Protein AF-A0A2T0K514-F1 (afdb_monomer_lite)

Radius of gyration: 15.1 Å; chains: 1; bounding box: 34×32×42 Å

Organism: NCBI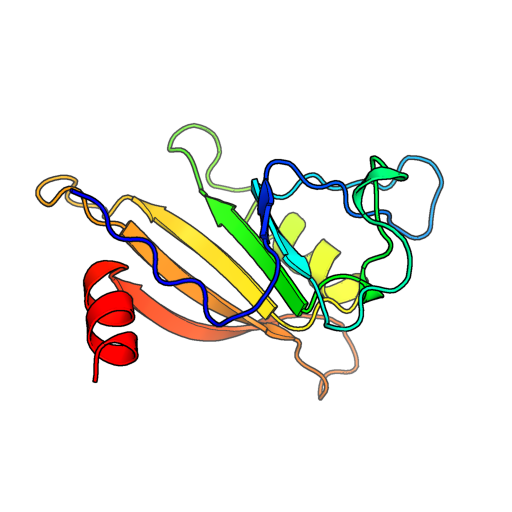:txid113567

Structure (mmCIF, N/CA/C/O backbone):
data_AF-A0A2T0K514-F1
#
_entry.id   AF-A0A2T0K514-F1
#
loop_
_atom_site.group_PDB
_atom_site.id
_atom_site.type_symbol
_atom_site.label_atom_id
_atom_site.label_alt_id
_atom_site.label_comp_id
_atom_site.label_asym_id
_atom_site.label_entity_id
_atom_site.label_seq_id
_atom_site.pdbx_PDB_ins_code
_atom_site.Cartn_x
_atom_site.Cartn_y
_atom_site.Cartn_z
_atom_site.occupancy
_atom_site.B_iso_or_equiv
_atom_site.auth_seq_id
_atom_site.auth_comp_id
_atom_site.auth_asym_id
_atom_site.auth_atom_id
_atom_site.pdbx_PDB_model_num
ATOM 1 N N . MET A 1 1 ? -1.431 -12.425 22.609 1.00 30.53 1 MET A N 1
ATOM 2 C CA . MET A 1 1 ? -0.650 -13.231 21.646 1.00 30.53 1 MET A CA 1
ATOM 3 C C . MET A 1 1 ? -1.218 -12.912 20.281 1.00 30.53 1 MET A C 1
ATOM 5 O O . MET A 1 1 ? -2.324 -13.349 20.005 1.00 30.53 1 MET A O 1
ATOM 9 N N . PHE A 1 2 ? -0.540 -12.071 19.503 1.00 33.56 2 PHE A N 1
ATOM 10 C CA . PHE A 1 2 ? -0.969 -11.763 18.141 1.00 33.56 2 PHE A CA 1
ATOM 11 C C . PHE A 1 2 ? -0.564 -12.940 17.254 1.00 33.56 2 PHE A C 1
ATOM 13 O O . PHE A 1 2 ? 0.618 -13.271 17.167 1.00 33.56 2 PHE A O 1
ATOM 20 N N . ILE A 1 3 ? -1.551 -13.638 16.701 1.00 34.72 3 ILE A N 1
ATOM 21 C CA . ILE A 1 3 ? -1.331 -14.715 15.737 1.00 34.72 3 ILE A CA 1
ATOM 22 C C . ILE A 1 3 ? -1.547 -14.086 14.365 1.00 34.72 3 ILE A C 1
ATOM 24 O O . ILE A 1 3 ? -2.680 -13.797 13.996 1.00 34.72 3 ILE A O 1
ATOM 28 N N . LEU A 1 4 ? -0.458 -13.846 13.639 1.00 45.28 4 LEU A N 1
ATOM 29 C CA . LEU A 1 4 ? -0.513 -13.412 12.248 1.00 45.28 4 LEU A CA 1
ATOM 30 C C . LEU A 1 4 ? -0.776 -14.641 11.372 1.00 45.28 4 LEU A C 1
ATOM 32 O O . LEU A 1 4 ? 0.018 -15.584 11.369 1.00 45.28 4 LEU A O 1
ATOM 36 N N . PHE A 1 5 ? -1.885 -14.635 10.638 1.00 49.97 5 PHE A N 1
ATOM 37 C CA . PHE A 1 5 ? -2.170 -15.635 9.614 1.00 49.97 5 PHE A CA 1
ATOM 38 C C . PHE A 1 5 ? -1.713 -15.086 8.264 1.00 49.97 5 PHE A C 1
ATOM 40 O O . PHE A 1 5 ? -2.356 -14.216 7.685 1.00 49.97 5 PHE A O 1
ATOM 47 N N . ALA A 1 6 ? -0.577 -15.576 7.769 1.00 53.47 6 ALA A N 1
ATOM 48 C CA . ALA A 1 6 ? -0.125 -15.276 6.417 1.00 53.47 6 ALA A CA 1
ATOM 49 C C . ALA A 1 6 ? -0.840 -16.212 5.434 1.00 53.47 6 ALA A C 1
ATOM 51 O O . ALA A 1 6 ? -0.780 -17.433 5.586 1.00 53.47 6 ALA A O 1
ATOM 52 N N . ALA A 1 7 ? -1.487 -15.656 4.410 1.00 65.69 7 ALA A N 1
ATOM 53 C CA . ALA A 1 7 ? -2.235 -16.392 3.384 1.00 65.69 7 ALA A CA 1
ATOM 54 C C . ALA A 1 7 ? -1.339 -17.182 2.395 1.00 65.69 7 ALA A C 1
ATOM 56 O O . ALA A 1 7 ? -1.662 -17.305 1.218 1.00 65.69 7 ALA A O 1
ATOM 57 N N . GLY A 1 8 ? -0.184 -17.687 2.844 1.00 72.56 8 GLY A N 1
ATOM 58 C CA . GLY A 1 8 ? 0.799 -18.389 2.009 1.00 72.56 8 GLY A CA 1
ATOM 59 C C . GLY A 1 8 ? 1.631 -17.488 1.086 1.00 72.56 8 GLY A C 1
ATOM 60 O O . GLY A 1 8 ? 2.428 -18.007 0.309 1.00 72.56 8 GLY A O 1
ATOM 61 N N . LEU A 1 9 ? 1.466 -16.165 1.179 1.00 80.62 9 LEU A N 1
ATOM 62 C CA . LEU A 1 9 ? 2.236 -15.173 0.428 1.00 80.62 9 LEU A CA 1
ATOM 63 C C . LEU A 1 9 ? 3.421 -14.647 1.242 1.00 80.62 9 LEU A C 1
ATOM 65 O O . LEU A 1 9 ? 3.367 -14.584 2.473 1.00 80.62 9 LEU A O 1
ATOM 69 N N . ASP A 1 10 ? 4.462 -14.219 0.533 1.00 85.75 10 ASP A N 1
ATOM 70 C CA . ASP A 1 10 ? 5.622 -13.569 1.132 1.00 85.75 10 ASP A CA 1
ATOM 71 C C . ASP A 1 10 ? 5.347 -12.079 1.340 1.00 85.75 10 ASP A C 1
ATOM 73 O O . ASP A 1 10 ? 4.903 -11.377 0.426 1.00 85.75 10 ASP A O 1
ATOM 77 N N . VAL A 1 11 ? 5.641 -11.593 2.546 1.00 87.50 11 VAL A N 1
ATOM 78 C CA . VAL A 1 11 ? 5.497 -10.184 2.923 1.00 87.50 11 VAL A CA 1
ATOM 79 C C . VAL A 1 11 ? 6.861 -9.638 3.315 1.00 87.50 11 VAL A C 1
ATOM 81 O O . VAL A 1 11 ? 7.566 -10.234 4.131 1.00 87.50 11 VAL A O 1
ATOM 84 N N . LEU A 1 12 ? 7.228 -8.497 2.741 1.00 87.25 12 LEU A N 1
ATOM 85 C CA . LEU A 1 12 ? 8.442 -7.763 3.076 1.00 87.25 12 LEU A CA 1
ATOM 86 C C . LEU A 1 12 ? 8.085 -6.503 3.863 1.00 87.25 12 LEU A C 1
ATOM 88 O O . LEU A 1 12 ? 7.139 -5.809 3.501 1.00 87.25 12 LEU A O 1
ATOM 92 N N . GLN A 1 13 ? 8.868 -6.205 4.898 1.00 88.88 13 GLN A N 1
ATOM 93 C CA . GLN A 1 13 ? 8.814 -4.932 5.621 1.00 88.88 13 GLN A CA 1
ATOM 94 C C . GLN A 1 13 ? 9.812 -3.943 5.023 1.00 88.88 13 GLN A C 1
ATOM 96 O O . GLN A 1 13 ? 10.877 -4.372 4.569 1.00 88.88 13 GLN A O 1
ATOM 101 N N . ASP A 1 14 ? 9.472 -2.651 5.036 1.00 85.56 14 ASP A N 1
ATOM 102 C CA . ASP A 1 14 ? 10.315 -1.559 4.524 1.00 85.56 14 ASP A CA 1
ATOM 103 C C . ASP A 1 14 ? 10.866 -1.875 3.125 1.00 85.56 14 ASP A C 1
ATOM 105 O O . ASP A 1 14 ? 12.060 -1.748 2.830 1.00 85.56 14 ASP A O 1
ATOM 109 N N . CYS A 1 15 ? 9.996 -2.399 2.264 1.00 84.12 15 CYS A N 1
ATOM 110 C CA . CYS A 1 15 ? 10.413 -2.940 0.983 1.00 84.12 15 CYS A CA 1
ATOM 111 C C . CYS A 1 15 ? 10.458 -1.833 -0.068 1.00 84.12 15 CYS A C 1
ATOM 113 O O . CYS A 1 15 ? 9.540 -1.034 -0.194 1.00 84.12 15 CYS A O 1
ATOM 115 N N . GLY A 1 16 ? 11.542 -1.755 -0.831 1.00 89.81 16 GLY A N 1
ATOM 116 C CA . GLY A 1 16 ? 11.684 -0.713 -1.835 1.00 89.81 16 GLY A CA 1
ATOM 117 C C . GLY A 1 16 ? 10.904 -1.017 -3.115 1.00 89.81 16 GLY A C 1
ATOM 118 O O . GLY A 1 16 ? 11.142 -2.044 -3.745 1.00 89.81 16 GLY A O 1
ATOM 119 N N . VAL A 1 17 ? 10.073 -0.088 -3.585 1.00 92.31 17 VAL A N 1
ATOM 120 C CA . VAL A 1 17 ? 9.461 -0.137 -4.923 1.00 92.31 17 VAL A CA 1
ATOM 121 C C . VAL A 1 17 ? 10.201 0.816 -5.855 1.00 92.31 17 VAL A C 1
ATOM 123 O O . VAL A 1 17 ? 10.372 2.000 -5.552 1.00 92.31 17 VAL A O 1
ATOM 126 N N . LYS A 1 18 ? 10.648 0.309 -7.006 1.00 92.25 18 LYS A N 1
ATOM 127 C CA . LYS A 1 18 ? 11.384 1.091 -8.003 1.00 92.25 18 LYS A CA 1
ATOM 128 C C . LYS A 1 18 ? 10.474 1.599 -9.122 1.00 92.25 18 LYS A C 1
ATOM 130 O O . LYS A 1 18 ? 9.910 0.800 -9.859 1.00 92.25 18 LYS A O 1
ATOM 135 N N . GLY A 1 19 ? 10.420 2.913 -9.310 1.00 88.94 19 GLY A N 1
ATOM 136 C CA . GLY A 1 19 ? 9.755 3.554 -10.441 1.00 88.94 19 GLY A CA 1
ATOM 137 C C . GLY A 1 19 ? 10.573 3.546 -11.736 1.00 88.94 19 GLY A C 1
ATOM 138 O O . GLY A 1 19 ? 11.640 2.931 -11.848 1.00 88.94 19 GLY A O 1
ATOM 139 N N . VAL A 1 20 ? 10.074 4.249 -12.754 1.00 85.81 20 VAL A N 1
ATOM 140 C CA . VAL A 1 20 ? 10.665 4.229 -14.109 1.00 85.81 20 VAL A CA 1
ATOM 141 C C . VAL A 1 20 ? 11.971 5.032 -14.185 1.00 85.81 20 VAL A C 1
ATOM 143 O O . VAL A 1 20 ? 12.875 4.695 -14.956 1.00 85.81 20 VAL A O 1
ATOM 146 N N . ARG A 1 21 ? 12.099 6.107 -13.397 1.00 85.19 21 ARG A N 1
ATOM 147 C CA . ARG A 1 21 ? 13.263 7.008 -13.439 1.00 85.19 21 ARG A CA 1
ATOM 148 C C . ARG A 1 21 ? 14.302 6.654 -12.368 1.00 85.19 21 ARG A C 1
ATOM 150 O O . ARG A 1 21 ? 13.958 6.177 -11.289 1.00 85.19 21 ARG A O 1
ATOM 157 N N . PRO A 1 22 ? 15.597 6.939 -12.600 1.00 77.56 22 PRO A N 1
ATOM 158 C CA . PRO A 1 22 ? 16.593 6.864 -11.536 1.00 77.56 22 PRO A CA 1
ATOM 159 C C . PRO A 1 22 ? 16.175 7.734 -10.339 1.00 77.56 22 PRO A C 1
ATOM 161 O O . PRO A 1 22 ? 15.891 8.915 -10.524 1.00 77.56 22 PRO A O 1
ATOM 164 N N . ARG A 1 23 ? 16.195 7.160 -9.126 1.00 82.62 23 ARG A N 1
ATOM 165 C CA . ARG A 1 23 ? 15.777 7.780 -7.844 1.00 82.62 23 ARG A CA 1
ATOM 166 C C . ARG A 1 23 ? 14.272 7.980 -7.645 1.00 82.62 23 ARG A C 1
ATOM 168 O O . ARG A 1 23 ? 13.885 8.528 -6.619 1.00 82.62 23 ARG A O 1
ATOM 175 N N . ASP A 1 24 ? 13.447 7.520 -8.575 1.00 89.31 24 ASP A N 1
ATOM 176 C CA . ASP A 1 24 ? 12.009 7.404 -8.360 1.00 89.31 24 ASP A CA 1
ATOM 177 C C . ASP A 1 24 ? 11.748 6.129 -7.557 1.00 89.31 24 ASP A C 1
ATOM 179 O O . ASP A 1 24 ? 11.728 5.032 -8.111 1.00 89.31 24 ASP A O 1
ATOM 183 N N . LEU A 1 25 ? 11.724 6.257 -6.232 1.00 90.19 25 LEU A N 1
ATOM 184 C CA . LEU A 1 25 ? 11.656 5.138 -5.298 1.00 90.19 25 LEU A CA 1
ATOM 185 C C . LEU A 1 25 ? 10.587 5.421 -4.246 1.00 90.19 25 LEU A C 1
ATOM 187 O O . LEU A 1 25 ? 10.495 6.541 -3.733 1.00 90.19 25 LEU A O 1
ATOM 191 N N . ARG A 1 26 ? 9.834 4.385 -3.883 1.00 92.12 26 ARG A N 1
ATOM 192 C CA . ARG A 1 26 ? 8.940 4.385 -2.723 1.00 92.12 26 ARG A CA 1
ATOM 193 C C . ARG A 1 26 ? 9.339 3.284 -1.755 1.00 92.12 26 ARG A C 1
ATOM 195 O O . ARG A 1 26 ? 9.975 2.310 -2.148 1.00 92.12 26 ARG A O 1
ATOM 202 N N . LEU A 1 27 ? 9.000 3.493 -0.493 1.00 91.50 27 LEU A N 1
ATOM 203 C CA . LEU A 1 27 ? 9.305 2.585 0.602 1.00 91.50 27 LEU A CA 1
ATOM 204 C C . LEU A 1 27 ? 8.011 2.379 1.396 1.00 91.50 27 LEU A C 1
ATOM 206 O O . LEU A 1 27 ? 7.820 3.080 2.387 1.00 91.50 27 LEU A O 1
ATOM 210 N N . PRO A 1 28 ? 7.081 1.543 0.901 1.00 92.06 28 PRO A N 1
ATOM 211 C CA . PRO A 1 28 ? 5.929 1.135 1.689 1.00 92.06 28 PRO A CA 1
ATOM 212 C C . PRO A 1 28 ? 6.359 0.387 2.948 1.00 92.06 28 PRO A C 1
ATOM 214 O O . PRO A 1 28 ? 7.346 -0.358 2.930 1.00 92.06 28 PRO A O 1
ATOM 217 N N . ASP A 1 29 ? 5.560 0.531 4.004 1.00 92.06 29 ASP A N 1
ATOM 218 C CA . ASP A 1 29 ? 5.767 -0.195 5.259 1.00 92.06 29 ASP A CA 1
ATOM 219 C C . ASP A 1 29 ? 5.720 -1.709 5.034 1.00 92.06 29 ASP A C 1
ATOM 221 O O . ASP A 1 29 ? 6.545 -2.444 5.583 1.00 92.06 29 ASP A O 1
ATOM 225 N N . LEU A 1 30 ? 4.790 -2.182 4.190 1.00 92.50 30 LEU A N 1
ATOM 226 C CA . LEU A 1 30 ? 4.711 -3.585 3.784 1.00 92.50 30 LEU A CA 1
ATOM 227 C C . LEU A 1 30 ? 4.462 -3.736 2.282 1.00 92.50 30 LEU A C 1
ATOM 229 O O . LEU A 1 30 ? 3.679 -3.004 1.677 1.00 92.50 30 LEU A O 1
ATOM 233 N N . GLY A 1 31 ? 5.064 -4.765 1.692 1.00 91.88 31 GLY A N 1
ATOM 234 C CA . GLY A 1 31 ? 4.760 -5.213 0.336 1.00 91.88 31 GLY A CA 1
ATOM 235 C C . GLY A 1 31 ? 4.537 -6.714 0.294 1.00 91.88 31 GLY A C 1
ATOM 236 O O . GLY A 1 31 ? 5.344 -7.486 0.812 1.00 91.88 31 GLY A O 1
ATOM 237 N N . VAL A 1 32 ? 3.443 -7.127 -0.339 1.00 91.69 32 VAL A N 1
ATOM 238 C CA . VAL A 1 32 ? 3.102 -8.534 -0.559 1.00 91.69 32 VAL A CA 1
ATOM 239 C C . VAL A 1 32 ? 3.537 -8.9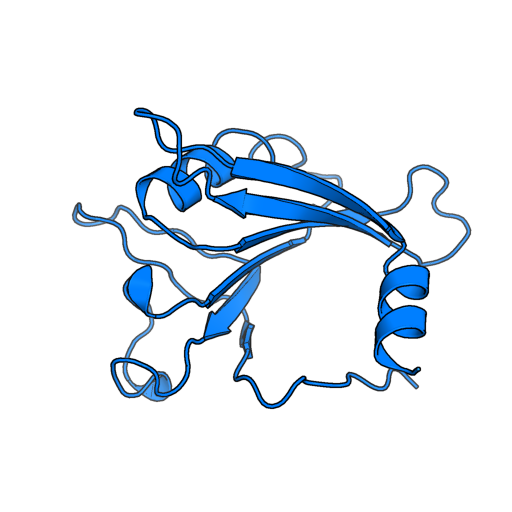21 -1.959 1.00 91.69 32 VAL A C 1
ATOM 241 O O . VAL A 1 32 ? 3.127 -8.292 -2.937 1.00 91.69 32 VAL A O 1
ATOM 244 N N . LEU A 1 33 ? 4.376 -9.945 -2.061 1.00 89.19 33 LEU A N 1
ATOM 245 C CA . LEU A 1 33 ? 4.951 -10.357 -3.333 1.00 89.19 33 LEU A CA 1
ATOM 246 C C . LEU A 1 33 ? 3.983 -11.226 -4.138 1.00 89.19 33 LEU A C 1
ATOM 248 O O . LEU A 1 33 ? 3.249 -12.051 -3.590 1.00 89.19 33 LEU A O 1
ATOM 252 N N . VAL A 1 34 ? 4.029 -11.082 -5.463 1.00 88.62 34 VAL A N 1
ATOM 253 C CA . VAL A 1 34 ? 3.451 -12.081 -6.370 1.00 88.62 34 VAL A CA 1
ATOM 254 C C . VAL A 1 34 ? 4.239 -13.387 -6.257 1.00 88.62 34 VAL A C 1
ATOM 256 O O . VAL A 1 34 ? 5.452 -13.374 -6.041 1.00 88.62 34 VAL A O 1
ATOM 259 N N . GLN A 1 35 ? 3.570 -14.525 -6.447 1.00 81.19 35 GLN A N 1
ATOM 260 C CA . GLN A 1 35 ? 4.231 -15.828 -6.499 1.00 81.19 35 GLN A CA 1
ATOM 261 C C . GLN A 1 35 ? 4.065 -16.486 -7.881 1.00 81.19 35 GLN A C 1
ATOM 263 O O . GLN A 1 35 ? 2.941 -16.585 -8.376 1.00 81.19 35 GLN A O 1
ATOM 268 N N . PRO A 1 36 ? 5.160 -16.971 -8.502 1.00 76.06 36 PRO A N 1
ATOM 269 C CA . PRO A 1 36 ? 6.552 -16.838 -8.056 1.00 76.06 36 PRO A CA 1
ATOM 270 C C . PRO A 1 36 ? 7.063 -15.391 -8.190 1.00 76.06 36 PRO A C 1
ATOM 272 O O . PRO A 1 36 ? 6.753 -14.712 -9.168 1.00 76.06 36 PRO A O 1
ATOM 275 N N . SER A 1 37 ? 7.875 -14.934 -7.231 1.00 67.56 37 SER A N 1
ATOM 276 C CA . SER A 1 37 ? 8.469 -13.591 -7.283 1.00 67.56 37 SER A CA 1
ATOM 277 C C . SER A 1 37 ? 9.403 -13.462 -8.497 1.00 67.56 37 SER A C 1
ATOM 279 O O . SER A 1 37 ? 10.235 -14.351 -8.723 1.00 67.56 37 SER A O 1
ATOM 281 N N . PRO A 1 38 ? 9.326 -12.369 -9.280 1.00 66.31 38 PRO A N 1
ATOM 282 C CA . PRO A 1 38 ? 10.283 -12.091 -10.341 1.00 66.31 38 PRO A CA 1
ATOM 283 C C . PRO A 1 38 ? 11.640 -11.687 -9.734 1.00 66.31 38 PRO A C 1
ATOM 285 O O . PRO A 1 38 ? 11.939 -10.511 -9.549 1.00 66.31 38 PRO A O 1
ATOM 288 N N . GLY A 1 39 ? 12.471 -12.686 -9.430 1.00 63.28 39 GLY A N 1
ATOM 289 C CA . GLY A 1 39 ? 13.816 -12.527 -8.864 1.00 63.28 39 GLY A CA 1
ATOM 290 C C . GLY A 1 39 ? 13.920 -12.980 -7.406 1.00 63.28 39 GLY A C 1
ATOM 291 O O . GLY A 1 39 ? 12.910 -13.192 -6.739 1.00 63.28 39 GLY A O 1
ATOM 292 N N . GLU A 1 40 ? 15.156 -13.140 -6.921 1.00 64.50 40 GLU A N 1
ATOM 293 C CA . GLU A 1 40 ? 15.443 -13.450 -5.515 1.00 64.50 40 GLU A CA 1
ATOM 294 C C . GLU A 1 40 ? 15.287 -12.183 -4.655 1.00 64.50 40 GLU A C 1
ATOM 296 O O . GLU A 1 40 ? 16.121 -11.277 -4.768 1.00 64.50 40 GLU A O 1
ATOM 301 N N . PRO A 1 41 ? 14.274 -12.093 -3.770 1.00 61.66 41 PRO A N 1
ATOM 302 C CA . PRO A 1 41 ? 14.022 -10.884 -2.980 1.00 61.66 41 PRO A CA 1
ATOM 303 C C . PRO A 1 41 ? 15.202 -10.503 -2.076 1.00 61.66 41 PRO A C 1
ATOM 305 O O . PRO A 1 41 ? 15.473 -9.327 -1.865 1.00 61.66 41 PRO A O 1
ATOM 308 N N . ALA A 1 42 ? 15.966 -11.497 -1.608 1.00 62.12 42 ALA A N 1
ATOM 309 C CA . ALA A 1 42 ? 17.144 -11.300 -0.762 1.00 62.12 42 ALA A CA 1
ATOM 310 C C . ALA A 1 42 ? 18.301 -10.551 -1.457 1.00 62.12 42 ALA A C 1
ATOM 312 O O . ALA A 1 42 ? 19.206 -10.060 -0.783 1.00 62.12 42 ALA A O 1
ATOM 313 N N . SER A 1 43 ? 18.280 -10.458 -2.789 1.00 59.91 43 SER A N 1
ATOM 314 C CA . SER A 1 43 ? 19.365 -9.886 -3.593 1.00 59.91 43 SER A CA 1
ATOM 315 C C . SER A 1 43 ? 19.134 -8.420 -3.988 1.00 59.91 43 SER A C 1
ATOM 317 O O . SER A 1 43 ? 20.041 -7.790 -4.535 1.00 59.91 43 SER A O 1
ATOM 319 N N . TYR A 1 44 ? 17.957 -7.844 -3.703 1.00 64.12 44 TYR A N 1
ATOM 320 C CA . TYR A 1 44 ? 17.595 -6.489 -4.132 1.00 64.12 44 TYR A CA 1
ATOM 321 C C . TYR A 1 44 ? 16.955 -5.669 -3.009 1.00 64.12 44 TYR A C 1
ATOM 323 O O . TYR A 1 44 ? 15.943 -6.055 -2.443 1.00 64.12 44 TYR A O 1
ATOM 331 N N . SER A 1 45 ? 17.493 -4.473 -2.748 1.00 73.25 45 SER A N 1
ATOM 332 C CA . SER A 1 45 ? 16.872 -3.504 -1.827 1.00 73.25 45 SER A CA 1
ATOM 333 C C . SER A 1 45 ? 15.614 -2.838 -2.405 1.0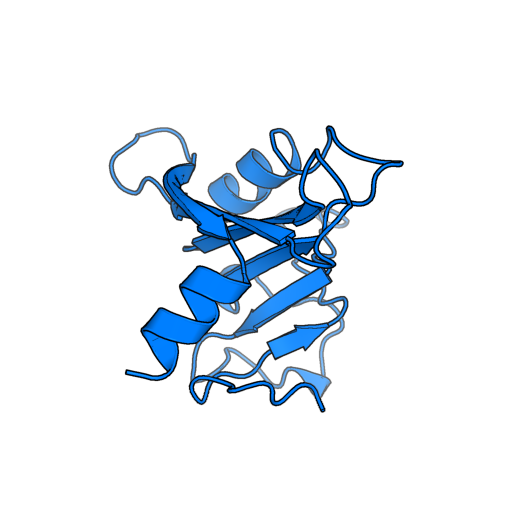0 73.25 45 SER A C 1
ATOM 335 O O . SER A 1 45 ? 14.858 -2.230 -1.657 1.00 73.25 45 SER A O 1
ATOM 337 N N . TYR A 1 46 ? 15.411 -2.922 -3.728 1.00 86.56 46 TYR A N 1
ATOM 338 C CA . TYR A 1 46 ? 14.247 -2.375 -4.428 1.00 86.56 46 TYR A CA 1
ATOM 339 C C . TYR A 1 46 ? 13.806 -3.316 -5.555 1.00 86.56 46 TYR A C 1
ATOM 341 O O . TYR A 1 46 ? 14.616 -3.647 -6.427 1.00 86.56 46 TYR A O 1
ATOM 349 N N . LEU A 1 47 ? 12.533 -3.699 -5.567 1.00 89.31 47 LEU A N 1
ATOM 350 C CA . LEU A 1 47 ? 11.917 -4.551 -6.583 1.00 89.31 47 LEU A CA 1
ATOM 351 C C . LEU A 1 47 ? 11.081 -3.715 -7.572 1.00 89.31 47 LEU A C 1
ATOM 353 O O . LEU A 1 47 ? 10.666 -2.596 -7.250 1.00 89.31 47 LEU A O 1
ATOM 357 N N . PRO A 1 48 ? 10.853 -4.209 -8.806 1.00 91.88 48 PRO A N 1
ATOM 358 C CA . PRO A 1 48 ? 9.927 -3.557 -9.726 1.00 91.88 48 PRO A CA 1
ATOM 359 C C . PRO A 1 48 ? 8.481 -3.633 -9.194 1.00 91.88 48 PRO A C 1
ATOM 361 O O . PRO A 1 48 ? 8.161 -4.571 -8.465 1.00 91.88 48 PRO A O 1
ATOM 364 N N . PRO A 1 49 ? 7.577 -2.724 -9.605 1.00 93.44 49 PRO A N 1
ATOM 365 C CA . PRO A 1 49 ? 6.183 -2.720 -9.151 1.00 93.44 49 PRO A CA 1
ATOM 366 C C . PRO A 1 49 ? 5.458 -4.039 -9.447 1.00 93.44 49 PRO A C 1
ATOM 368 O O . PRO A 1 49 ? 4.690 -4.522 -8.627 1.00 93.44 49 PRO A O 1
ATOM 371 N N . SER A 1 50 ? 5.791 -4.688 -10.568 1.00 92.44 50 SER A N 1
ATOM 372 C CA . SER A 1 50 ? 5.242 -5.991 -10.964 1.00 92.44 50 SER A CA 1
ATOM 373 C C . SER A 1 50 ? 5.637 -7.162 -10.055 1.00 92.44 50 SER A C 1
ATOM 375 O O . SER A 1 50 ? 5.128 -8.265 -10.238 1.00 92.44 50 SER A O 1
ATOM 377 N N . ALA A 1 51 ? 6.556 -6.960 -9.106 1.00 91.62 51 ALA A N 1
ATOM 378 C CA . ALA A 1 51 ? 6.861 -7.945 -8.073 1.00 91.62 51 ALA A CA 1
ATOM 379 C C . ALA A 1 51 ? 5.830 -7.945 -6.936 1.00 91.62 51 ALA A C 1
ATOM 381 O O . ALA A 1 51 ? 5.813 -8.886 -6.144 1.00 91.62 51 ALA A O 1
ATOM 382 N N . TYR A 1 52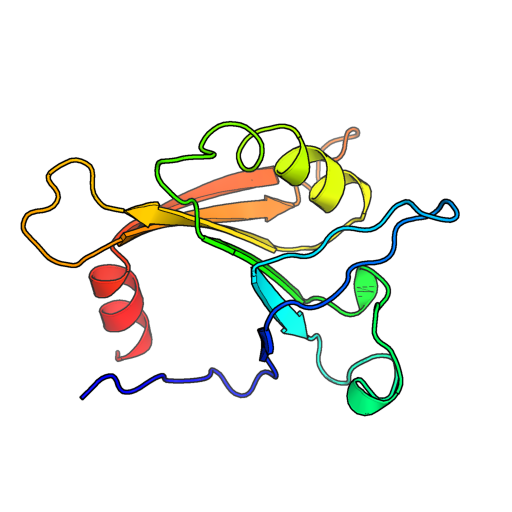 ? 4.983 -6.919 -6.849 1.00 92.44 52 TYR A N 1
ATOM 383 C CA . TYR A 1 52 ? 4.040 -6.728 -5.758 1.00 92.44 52 TYR A CA 1
ATOM 384 C C . TYR A 1 52 ? 2.617 -7.046 -6.205 1.00 92.44 52 TYR A C 1
ATOM 386 O O . TYR A 1 52 ? 2.111 -6.488 -7.175 1.00 92.44 52 TYR A O 1
ATOM 394 N N . ALA A 1 53 ? 1.961 -7.934 -5.463 1.00 94.00 53 ALA A N 1
ATOM 395 C CA . ALA A 1 53 ? 0.519 -8.122 -5.544 1.00 94.00 53 ALA A CA 1
ATOM 396 C C . ALA A 1 53 ? -0.213 -6.983 -4.820 1.00 94.00 53 ALA A C 1
ATOM 398 O O . ALA A 1 53 ? -1.312 -6.599 -5.213 1.00 94.00 53 ALA A O 1
ATOM 399 N N . MET A 1 54 ? 0.408 -6.456 -3.760 1.00 94.56 54 MET A N 1
ATOM 400 C CA . MET A 1 54 ? -0.164 -5.430 -2.901 1.00 94.56 54 MET A CA 1
ATOM 401 C C . MET A 1 54 ? 0.929 -4.645 -2.174 1.00 94.56 54 MET A C 1
ATOM 403 O O . MET A 1 54 ? 1.971 -5.206 -1.824 1.00 94.56 54 MET A O 1
ATOM 407 N N . VAL A 1 55 ? 0.665 -3.371 -1.892 1.00 95.31 55 VAL A N 1
ATOM 408 C CA . VAL A 1 55 ? 1.440 -2.551 -0.945 1.00 95.31 55 VAL A CA 1
ATOM 409 C C . VAL A 1 55 ? 0.537 -2.050 0.179 1.00 95.31 55 VAL A C 1
ATOM 411 O O . VAL A 1 55 ? -0.663 -1.867 -0.019 1.00 95.31 55 VAL A O 1
ATOM 414 N N . ILE A 1 56 ? 1.103 -1.859 1.367 1.00 94.94 56 ILE A N 1
ATOM 415 C CA . ILE A 1 56 ? 0.386 -1.422 2.568 1.00 94.94 56 ILE A CA 1
ATOM 416 C C . ILE A 1 56 ? 1.176 -0.288 3.214 1.00 94.94 56 ILE A C 1
ATOM 418 O O . ILE A 1 56 ? 2.391 -0.396 3.388 1.00 94.94 56 ILE A O 1
ATOM 422 N N . GLU A 1 57 ? 0.472 0.772 3.590 1.00 93.44 57 GLU A N 1
ATOM 423 C CA . GLU A 1 57 ? 1.022 1.909 4.328 1.00 93.44 57 GLU A CA 1
ATOM 424 C C . GLU A 1 57 ? 0.250 2.075 5.639 1.00 93.44 57 GLU A C 1
ATOM 426 O O . GLU A 1 57 ? -0.984 2.032 5.665 1.00 93.44 57 GLU A O 1
ATOM 431 N N . ILE A 1 58 ? 0.982 2.249 6.732 1.00 91.00 58 ILE A N 1
ATOM 432 C CA . ILE A 1 58 ? 0.475 2.422 8.087 1.00 91.00 58 ILE A CA 1
ATOM 433 C C . ILE A 1 58 ? 0.641 3.897 8.446 1.00 91.00 58 ILE A C 1
ATOM 435 O O . ILE A 1 58 ? 1.723 4.394 8.768 1.00 91.00 58 ILE A O 1
ATOM 439 N N . VAL A 1 59 ? -0.464 4.630 8.398 1.00 87.44 59 VAL A N 1
ATOM 440 C CA . VAL A 1 59 ? -0.474 6.073 8.604 1.00 87.44 59 VAL A CA 1
ATOM 441 C C . VAL A 1 59 ? -0.225 6.388 10.072 1.00 87.44 59 VAL A C 1
ATOM 443 O O . VAL A 1 59 ? -1.038 6.107 10.953 1.00 87.44 59 VAL A O 1
ATOM 446 N N . SER A 1 60 ? 0.894 7.055 10.347 1.00 75.56 60 SER A N 1
ATOM 447 C CA . SER A 1 60 ? 1.121 7.652 11.661 1.00 75.56 60 SER A CA 1
ATOM 448 C C . SER A 1 60 ? 0.436 9.018 11.772 1.00 75.56 60 SER A C 1
ATOM 450 O O . SER A 1 60 ? 0.415 9.808 10.824 1.00 75.56 60 SER A O 1
ATOM 452 N N . LYS A 1 61 ? -0.026 9.366 12.980 1.00 67.62 61 LYS A N 1
ATOM 453 C CA . LYS A 1 61 ? -0.628 10.677 13.320 1.00 67.62 61 LYS A CA 1
ATOM 454 C C . LYS A 1 61 ? 0.177 11.903 12.878 1.00 67.62 61 LYS A C 1
ATOM 456 O O . LYS A 1 61 ? -0.384 12.987 12.755 1.00 67.62 61 LYS A O 1
ATOM 461 N N . ASN A 1 62 ? 1.483 11.750 12.674 1.00 67.19 62 ASN A N 1
ATOM 462 C CA . ASN A 1 62 ? 2.378 12.850 12.328 1.00 67.19 62 ASN A CA 1
ATOM 463 C C . ASN A 1 62 ? 2.543 13.051 10.811 1.00 67.19 62 ASN A C 1
ATOM 465 O O . ASN A 1 62 ? 3.230 13.991 10.416 1.00 67.19 62 ASN A O 1
ATOM 469 N N . SER A 1 63 ? 1.947 12.202 9.964 1.00 63.03 63 SER A N 1
ATOM 470 C CA . SER A 1 63 ? 2.087 12.293 8.503 1.00 63.03 63 SER A CA 1
ATOM 471 C C . SER A 1 63 ? 0.845 11.805 7.726 1.00 63.03 63 SER A C 1
ATOM 473 O O . SER A 1 63 ? 0.963 10.908 6.894 1.00 63.03 63 SER A O 1
ATOM 475 N N . PRO A 1 64 ? -0.347 12.395 7.941 1.00 61.94 64 PRO A N 1
ATOM 476 C CA . PRO A 1 64 ? -1.599 11.866 7.388 1.00 61.94 64 PRO A CA 1
ATOM 477 C C . PRO A 1 64 ? -1.772 12.042 5.867 1.00 61.94 64 PRO A C 1
ATOM 479 O O . PRO A 1 64 ? -2.461 11.257 5.232 1.00 61.94 64 PRO A O 1
ATOM 482 N N . ASN A 1 65 ? -1.167 13.063 5.247 1.00 58.72 65 ASN A N 1
ATOM 483 C CA . ASN A 1 65 ? -1.634 13.521 3.926 1.00 58.72 65 ASN A CA 1
ATOM 484 C C . ASN A 1 65 ? -0.956 12.868 2.706 1.00 58.72 65 ASN A C 1
ATOM 486 O O . ASN A 1 65 ? -1.515 12.921 1.612 1.00 58.72 65 ASN A O 1
ATOM 490 N N . GLY A 1 66 ? 0.242 12.294 2.852 1.00 66.81 66 GLY A N 1
ATOM 491 C CA . GLY A 1 66 ? 0.998 11.754 1.709 1.00 66.81 66 GLY A CA 1
ATOM 492 C C . GLY A 1 66 ? 0.427 10.443 1.155 1.00 66.81 66 GLY A C 1
ATOM 493 O O . GLY A 1 66 ? 0.522 10.187 -0.046 1.00 66.81 66 GLY A O 1
ATOM 494 N N . GLU A 1 67 ? -0.199 9.650 2.023 1.00 68.81 67 GLU A N 1
ATOM 495 C CA . GLU A 1 67 ? -0.668 8.288 1.738 1.00 68.81 67 GLU A CA 1
ATOM 496 C C . GLU A 1 67 ? -1.898 8.292 0.819 1.00 68.81 67 GLU A C 1
ATOM 498 O O . GLU A 1 67 ? -1.912 7.667 -0.242 1.00 68.81 67 GLU A O 1
ATOM 503 N N . PHE A 1 68 ? -2.895 9.113 1.156 1.00 72.94 68 PHE A N 1
ATOM 504 C CA . PHE A 1 68 ? -4.190 9.155 0.469 1.00 72.94 68 PHE A CA 1
ATOM 505 C C . PHE A 1 68 ? -4.170 9.759 -0.936 1.00 72.94 68 PHE A C 1
ATOM 507 O O . PHE A 1 68 ? -5.096 9.519 -1.712 1.00 72.94 68 PHE A O 1
ATOM 514 N N . LEU A 1 69 ? -3.155 10.561 -1.268 1.00 79.00 69 LEU A N 1
ATOM 515 C CA . LEU A 1 69 ? -3.127 11.307 -2.526 1.00 79.00 69 LEU A CA 1
ATOM 516 C C . LEU A 1 69 ? -1.868 11.025 -3.345 1.00 79.00 69 LEU A C 1
ATOM 518 O O . LEU A 1 69 ? -1.957 10.457 -4.431 1.00 79.00 69 LEU A O 1
ATOM 522 N N . GLU A 1 70 ? -0.692 11.411 -2.845 1.00 84.06 70 GLU A N 1
ATOM 523 C CA . GLU A 1 70 ? 0.546 11.343 -3.630 1.00 84.06 70 GLU A CA 1
ATOM 524 C C . GLU A 1 70 ? 1.023 9.904 -3.834 1.00 84.06 70 GLU A C 1
ATOM 526 O O . GLU A 1 70 ? 1.381 9.523 -4.950 1.00 84.06 70 GLU A O 1
ATOM 531 N N . LYS A 1 71 ? 1.026 9.095 -2.769 1.00 84.94 71 LYS A N 1
ATOM 532 C CA . LYS A 1 71 ? 1.429 7.687 -2.849 1.00 84.94 71 LYS A CA 1
ATOM 533 C C . LYS A 1 71 ? 0.377 6.838 -3.549 1.00 84.94 71 LYS A C 1
ATOM 535 O O . LYS A 1 71 ? 0.752 6.063 -4.426 1.00 84.94 71 LYS A O 1
ATOM 540 N N . LYS A 1 72 ? -0.913 7.059 -3.262 1.00 91.75 72 LYS A N 1
ATOM 541 C CA . LYS A 1 72 ? -2.032 6.453 -4.003 1.00 91.75 72 LYS A CA 1
ATOM 542 C C . LYS A 1 72 ? -1.845 6.592 -5.515 1.00 91.75 72 LYS A C 1
ATOM 544 O O . LYS A 1 72 ? -1.821 5.590 -6.224 1.00 91.75 72 LYS A O 1
ATOM 549 N N . LEU A 1 73 ? -1.677 7.820 -6.006 1.00 92.44 73 LEU A N 1
ATOM 550 C CA . LEU A 1 73 ? -1.521 8.057 -7.440 1.00 92.44 73 LEU A CA 1
ATOM 551 C C . LEU A 1 73 ? -0.241 7.409 -7.980 1.00 92.44 73 LEU A C 1
ATOM 553 O O . LEU A 1 73 ? -0.273 6.772 -9.027 1.00 92.44 73 LEU A O 1
ATOM 557 N N . TRP A 1 74 ? 0.870 7.512 -7.246 1.00 94.69 74 TRP A N 1
ATOM 558 C CA . TRP A 1 74 ? 2.140 6.928 -7.672 1.00 94.69 74 TRP A CA 1
ATOM 559 C C . TRP A 1 74 ? 2.054 5.405 -7.824 1.00 94.69 74 TRP A C 1
ATOM 561 O O . TRP A 1 74 ? 2.497 4.873 -8.840 1.00 94.69 74 TRP A O 1
ATOM 571 N N . TYR A 1 75 ? 1.476 4.688 -6.854 1.00 95.62 75 TYR A N 1
ATOM 572 C CA . TYR A 1 75 ? 1.333 3.231 -6.942 1.00 95.62 75 TYR A CA 1
ATOM 573 C C . TYR A 1 75 ? 0.390 2.823 -8.083 1.00 95.62 75 TYR A C 1
ATOM 575 O O . TYR A 1 75 ? 0.680 1.849 -8.784 1.00 95.62 75 TYR A O 1
ATOM 583 N N . ALA A 1 76 ? -0.659 3.614 -8.342 1.00 95.50 76 ALA A N 1
ATOM 584 C CA . ALA A 1 76 ? -1.569 3.384 -9.458 1.00 95.50 76 ALA A CA 1
ATOM 585 C C . ALA A 1 76 ? -0.865 3.557 -10.811 1.00 95.50 76 ALA A C 1
ATOM 587 O O . ALA A 1 76 ? -0.943 2.680 -11.669 1.00 95.50 76 ALA A O 1
ATOM 588 N N . GLU A 1 77 ? -0.109 4.645 -10.988 1.00 94.75 77 GLU A N 1
ATOM 589 C CA . GLU A 1 77 ? 0.697 4.908 -12.192 1.00 94.75 77 GLU A CA 1
ATOM 590 C C . GLU A 1 77 ? 1.719 3.797 -12.476 1.00 94.75 77 GLU A C 1
ATOM 592 O O . GLU A 1 77 ? 2.090 3.569 -13.629 1.00 94.75 77 GLU A O 1
ATOM 597 N N . HIS A 1 78 ? 2.158 3.094 -11.431 1.00 95.06 78 HIS A N 1
ATOM 598 C CA . HIS A 1 78 ? 3.094 1.976 -11.513 1.00 95.06 78 HIS A CA 1
ATOM 599 C C . HIS A 1 78 ? 2.411 0.600 -11.588 1.00 95.06 78 HIS A C 1
ATOM 601 O O . HIS A 1 78 ? 3.106 -0.413 -11.679 1.00 95.06 78 HIS A O 1
ATOM 607 N N . GLY A 1 79 ? 1.076 0.556 -11.610 1.00 95.19 79 GLY A N 1
ATOM 608 C CA . GLY A 1 79 ? 0.292 -0.645 -11.890 1.00 95.19 79 GLY A CA 1
ATOM 609 C C . GLY A 1 79 ? 0.275 -1.680 -10.767 1.00 95.19 79 GLY A C 1
ATOM 610 O O . GLY A 1 79 ? 0.122 -2.866 -11.050 1.00 95.19 79 GLY A O 1
ATOM 611 N N . ILE A 1 80 ? 0.457 -1.270 -9.507 1.00 96.31 80 ILE A N 1
ATOM 612 C CA . ILE A 1 80 ? 0.339 -2.203 -8.378 1.00 96.31 80 ILE A CA 1
ATOM 613 C C . ILE A 1 80 ? -1.150 -2.533 -8.166 1.00 96.31 80 ILE A C 1
ATOM 615 O O . ILE A 1 80 ? -1.935 -1.599 -7.998 1.00 96.31 80 ILE A O 1
ATOM 619 N N . PRO A 1 81 ? -1.574 -3.811 -8.153 1.00 96.56 81 PRO A N 1
ATOM 620 C CA . PRO A 1 81 ? -3.001 -4.151 -8.196 1.00 96.56 81 PRO A CA 1
ATOM 621 C C . PRO A 1 81 ? -3.825 -3.689 -6.987 1.00 96.56 81 PRO A C 1
ATOM 623 O O . PRO A 1 81 ? -4.972 -3.266 -7.144 1.00 96.56 81 PRO A O 1
ATOM 626 N N . GLU A 1 82 ? -3.257 -3.761 -5.784 1.00 96.56 82 GLU A N 1
ATOM 627 C CA . GLU A 1 82 ? -3.969 -3.468 -4.538 1.00 96.56 82 GLU A CA 1
ATOM 628 C C . GLU A 1 82 ? -3.122 -2.572 -3.619 1.00 96.56 82 GLU A C 1
ATOM 630 O O . GLU A 1 82 ? -1.907 -2.753 -3.492 1.00 96.56 82 GLU A O 1
ATOM 635 N N . TYR A 1 83 ? -3.760 -1.584 -2.992 1.00 96.62 83 TYR A N 1
ATOM 636 C CA . TYR A 1 83 ? -3.127 -0.659 -2.053 1.00 96.62 83 TYR A CA 1
ATOM 637 C C . TYR A 1 83 ? -3.981 -0.540 -0.793 1.00 96.62 83 TYR A C 1
ATOM 639 O O . TYR A 1 83 ? -5.165 -0.208 -0.865 1.00 96.6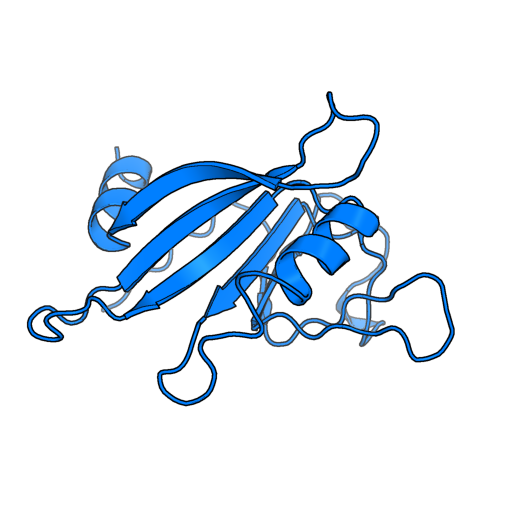2 83 TYR A O 1
ATOM 647 N N . TRP A 1 84 ? -3.397 -0.846 0.363 1.00 95.75 84 TRP A N 1
ATOM 648 C CA . TRP A 1 84 ? -4.066 -0.709 1.653 1.00 95.75 84 TRP A CA 1
ATOM 649 C C . TRP A 1 84 ? -3.499 0.468 2.430 1.00 95.75 84 TRP A C 1
ATOM 651 O O . TRP A 1 84 ? -2.283 0.623 2.551 1.00 95.75 84 TRP A O 1
ATOM 661 N N . ILE A 1 85 ? -4.400 1.258 3.003 1.00 93.88 85 ILE A N 1
ATOM 662 C CA . ILE A 1 85 ? -4.060 2.340 3.922 1.00 93.88 85 ILE A CA 1
ATOM 663 C C . ILE A 1 85 ? -4.620 1.970 5.288 1.00 93.88 85 ILE A C 1
ATOM 665 O O . ILE A 1 85 ? -5.822 1.740 5.421 1.00 93.88 85 ILE A O 1
ATOM 669 N N . VAL A 1 86 ? -3.746 1.883 6.285 1.00 91.69 86 VAL A N 1
ATOM 670 C CA . VAL A 1 86 ? -4.102 1.495 7.650 1.00 91.69 86 VAL A CA 1
ATOM 671 C C . VAL A 1 86 ? -3.939 2.695 8.567 1.00 91.69 86 VAL A C 1
ATOM 673 O O . VAL A 1 86 ? -2.843 3.230 8.699 1.00 91.69 86 VAL A O 1
ATOM 676 N N . GLU A 1 87 ? -5.016 3.107 9.221 1.00 89.44 87 GLU A N 1
ATOM 677 C CA . GLU A 1 87 ? -5.032 4.231 10.158 1.00 89.44 87 GLU A CA 1
ATOM 678 C C . GLU A 1 87 ? -5.447 3.773 11.557 1.00 89.44 87 GLU A C 1
ATOM 680 O O . GLU A 1 87 ? -6.150 2.779 11.721 1.00 89.44 87 GLU A O 1
ATOM 685 N N . GLU A 1 88 ? -5.052 4.514 12.591 1.00 86.19 88 GLU A N 1
ATOM 686 C CA . GLU A 1 88 ? -5.622 4.317 13.927 1.00 86.19 88 GLU A CA 1
ATOM 687 C C . GLU A 1 88 ? -7.101 4.732 13.947 1.00 86.19 88 GLU A C 1
ATOM 689 O O . GLU A 1 88 ? -7.495 5.711 13.310 1.00 86.19 88 GLU A O 1
ATOM 694 N N . THR A 1 89 ? -7.916 4.043 14.749 1.00 82.62 89 THR A N 1
ATOM 695 C CA . THR A 1 89 ? -9.306 4.463 14.965 1.00 82.62 89 THR A CA 1
ATOM 696 C C . THR A 1 89 ? -9.384 5.890 15.543 1.00 82.62 89 THR A C 1
ATOM 698 O O . THR A 1 89 ? -8.604 6.242 16.441 1.00 82.62 89 THR A O 1
ATOM 701 N N . PRO A 1 90 ? -10.341 6.727 15.085 1.00 66.75 90 PRO A N 1
ATOM 702 C CA . PRO A 1 90 ? -10.483 8.109 15.553 1.00 66.75 90 PRO A CA 1
ATOM 703 C C . PRO A 1 90 ? -10.630 8.230 17.076 1.00 66.75 90 PRO A C 1
ATOM 705 O O . PRO A 1 90 ? -10.060 9.140 17.683 1.00 66.75 90 PRO A O 1
ATOM 708 N N . ASP A 1 91 ? -11.334 7.278 17.693 1.00 67.75 91 ASP A N 1
ATOM 709 C CA . ASP A 1 91 ? -11.696 7.324 19.112 1.00 67.75 91 ASP A CA 1
ATOM 710 C C . ASP A 1 91 ? -10.650 6.692 20.046 1.00 67.75 91 ASP A C 1
ATOM 712 O O . ASP A 1 91 ? -10.781 6.794 21.265 1.00 67.75 91 ASP A O 1
ATOM 716 N N . ARG A 1 92 ? -9.556 6.130 19.501 1.00 59.00 92 ARG A N 1
ATOM 717 C CA . ARG A 1 92 ? -8.366 5.605 20.212 1.00 59.00 92 ARG A CA 1
ATOM 718 C C . ARG A 1 92 ? -8.615 4.597 21.349 1.00 59.00 92 ARG A C 1
ATOM 720 O O . ARG A 1 92 ? -7.640 4.176 21.971 1.00 59.00 92 ARG A O 1
ATOM 727 N N . SER A 1 93 ? -9.856 4.243 21.678 1.00 58.50 93 SER A N 1
ATOM 728 C CA . SER A 1 93 ? -10.172 3.512 22.909 1.00 58.50 93 SER A CA 1
ATOM 729 C C . SER A 1 93 ? -9.953 2.006 22.810 1.00 58.50 93 SER A C 1
ATOM 731 O O . SER A 1 93 ? -9.883 1.356 23.851 1.00 58.50 93 SER A O 1
ATOM 733 N N . ASP A 1 94 ? -9.785 1.469 21.596 1.00 62.34 94 ASP A N 1
ATOM 734 C CA . ASP A 1 94 ? -9.988 0.036 21.353 1.00 62.34 94 ASP A CA 1
ATOM 735 C C . ASP A 1 94 ? -8.732 -0.708 20.844 1.00 62.34 94 ASP A C 1
ATOM 737 O O . ASP A 1 94 ? -8.820 -1.887 20.525 1.00 62.34 94 ASP A O 1
ATOM 741 N N . GLU A 1 95 ? -7.558 -0.059 20.777 1.00 73.69 95 GLU A N 1
ATOM 742 C CA . GLU A 1 95 ? -6.316 -0.629 20.192 1.00 73.69 95 GLU A CA 1
ATOM 743 C C . GLU A 1 95 ? -6.495 -1.217 18.767 1.00 73.69 95 GLU A C 1
ATOM 745 O O . GLU A 1 95 ? -5.695 -2.039 18.325 1.00 73.69 95 GLU A O 1
ATOM 750 N N . ASP A 1 96 ? -7.525 -0.780 18.035 1.00 82.69 96 ASP A N 1
ATOM 751 C CA . ASP A 1 96 ? -7.851 -1.238 16.679 1.00 82.69 96 ASP A CA 1
ATOM 752 C C . ASP A 1 96 ? -7.477 -0.190 15.612 1.00 82.69 96 ASP A C 1
ATOM 754 O O . ASP A 1 96 ? -7.296 1.003 15.907 1.00 82.69 96 ASP A O 1
ATOM 758 N N . GLY A 1 97 ? -7.390 -0.634 14.359 1.00 88.44 97 GLY A N 1
ATOM 759 C CA . GLY A 1 97 ? -7.132 0.196 13.185 1.00 88.44 97 GLY A CA 1
ATOM 760 C C . GLY A 1 97 ? -8.256 0.111 12.155 1.00 88.44 97 GLY A C 1
ATOM 761 O O . GLY A 1 97 ? -9.009 -0.857 12.120 1.00 88.44 97 GLY A O 1
ATOM 762 N N . VAL A 1 98 ? -8.356 1.120 11.296 1.00 91.06 98 VAL A N 1
ATOM 763 C CA . VAL A 1 98 ? -9.205 1.107 10.100 1.00 91.06 98 VAL A CA 1
ATOM 764 C C . VAL A 1 98 ? -8.323 0.785 8.900 1.00 91.06 98 VAL A C 1
ATOM 766 O O . VAL A 1 98 ? -7.321 1.460 8.670 1.00 91.06 98 VAL A O 1
ATOM 769 N N . ILE A 1 99 ? -8.691 -0.233 8.128 1.00 92.75 99 ILE A N 1
ATOM 770 C CA . ILE A 1 99 ? -8.071 -0.551 6.841 1.00 92.75 99 ILE A CA 1
ATOM 771 C C . ILE A 1 99 ? -8.984 -0.034 5.738 1.00 92.75 99 ILE A C 1
ATOM 773 O O . ILE A 1 99 ? -10.121 -0.485 5.605 1.00 92.75 99 ILE A O 1
ATOM 777 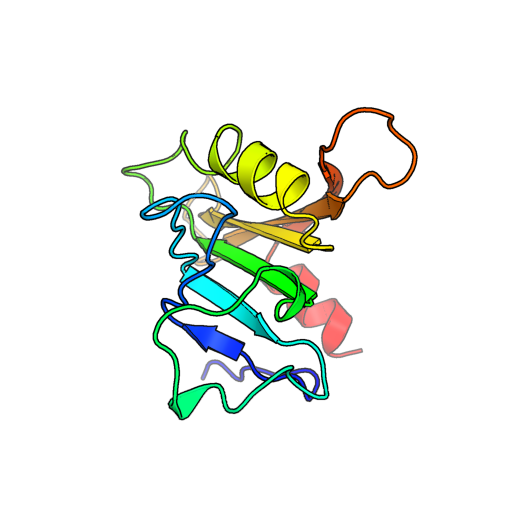N N . THR A 1 100 ? -8.454 0.846 4.896 1.00 94.88 100 THR A N 1
ATOM 778 C CA . THR A 1 100 ? -9.064 1.221 3.620 1.00 94.88 100 THR A CA 1
ATOM 779 C C . THR A 1 100 ? -8.412 0.414 2.501 1.00 94.88 100 THR A C 1
ATOM 781 O O . THR A 1 100 ? -7.205 0.511 2.277 1.00 94.88 100 THR A O 1
ATOM 784 N N . ILE A 1 101 ? -9.214 -0.395 1.805 1.00 95.31 101 ILE A N 1
ATOM 785 C CA . ILE A 1 101 ? -8.777 -1.285 0.724 1.00 95.31 101 ILE A CA 1
ATOM 786 C C . ILE A 1 101 ? -9.069 -0.625 -0.619 1.00 95.31 101 ILE A C 1
ATOM 788 O O . ILE A 1 101 ? -10.229 -0.382 -0.968 1.00 95.31 101 ILE A O 1
ATOM 792 N N . LEU A 1 102 ? -8.015 -0.389 -1.396 1.00 97.12 102 LEU A N 1
ATOM 793 C CA . LEU A 1 102 ? -8.077 0.241 -2.706 1.00 97.12 102 LEU A CA 1
ATOM 794 C C . LEU A 1 102 ? -7.628 -0.744 -3.797 1.00 97.12 102 LEU A C 1
ATOM 796 O O . LEU A 1 102 ? -6.612 -1.421 -3.639 1.00 97.12 102 LEU A O 1
ATOM 800 N N . ARG A 1 103 ? -8.344 -0.803 -4.926 1.00 97.06 103 ARG A N 1
ATOM 801 C CA . ARG A 1 103 ? -7.979 -1.627 -6.098 1.00 97.06 103 ARG A CA 1
ATOM 802 C C . ARG A 1 103 ? -7.798 -0.801 -7.353 1.00 97.06 103 ARG A C 1
ATOM 804 O O . ARG A 1 103 ? -8.525 0.169 -7.558 1.00 97.06 103 ARG A O 1
ATOM 811 N N . LEU A 1 104 ? -6.787 -1.165 -8.135 1.00 97.00 104 LEU A N 1
ATOM 812 C CA . LEU A 1 104 ? -6.414 -0.438 -9.338 1.00 97.00 104 LEU A CA 1
ATOM 813 C C . LEU A 1 104 ? -7.605 -0.399 -10.302 1.00 97.00 104 LEU A C 1
ATOM 815 O O . LEU A 1 104 ? -8.221 -1.429 -10.579 1.00 97.00 104 LEU A O 1
ATOM 819 N N . ASP A 1 105 ? -7.934 0.789 -10.799 1.00 95.56 105 ASP A N 1
ATOM 820 C CA . ASP A 1 105 ? -8.959 0.963 -11.819 1.00 95.56 105 ASP A CA 1
ATOM 821 C C . ASP A 1 105 ? -8.391 0.612 -13.198 1.00 95.56 105 ASP A C 1
ATOM 823 O O . ASP A 1 105 ? -7.816 1.450 -13.891 1.00 95.56 105 ASP A O 1
ATOM 827 N N . GLU A 1 106 ? -8.571 -0.639 -13.613 1.00 88.88 106 GLU A N 1
ATOM 828 C CA . GLU A 1 106 ? -8.172 -1.100 -14.949 1.00 88.88 106 GLU A CA 1
ATOM 829 C C . GLU A 1 106 ? -9.083 -0.565 -16.071 1.00 88.88 106 GLU A C 1
ATOM 831 O O . GLU A 1 106 ? -8.782 -0.748 -17.252 1.00 88.88 106 GLU A O 1
ATOM 836 N N . SER A 1 107 ? -10.212 0.066 -15.728 1.00 86.75 107 SER A N 1
ATOM 837 C CA . SER A 1 107 ? -11.219 0.529 -16.690 1.00 86.75 107 SER A CA 1
ATOM 838 C C . SER A 1 107 ? -11.056 1.992 -17.106 1.00 86.75 107 SER A C 1
ATOM 840 O O . SER A 1 107 ? -11.628 2.413 -18.114 1.00 86.75 107 SER A O 1
ATOM 842 N N . SER A 1 108 ? -10.277 2.763 -16.348 1.00 84.81 108 SER A N 1
ATOM 843 C CA . SER A 1 108 ? -10.019 4.178 -16.600 1.00 84.81 108 SER A CA 1
ATOM 844 C C . SER A 1 108 ? -8.797 4.381 -17.500 1.00 84.81 108 SER A C 1
ATOM 846 O O . SER A 1 108 ? -7.756 3.752 -17.329 1.00 84.81 108 SER A O 1
ATOM 848 N N . ASP A 1 109 ? -8.880 5.354 -18.415 1.00 85.06 109 ASP A N 1
ATOM 849 C CA . ASP A 1 109 ? -7.736 5.819 -19.220 1.00 85.06 109 ASP A CA 1
ATOM 850 C C . ASP A 1 109 ? -6.633 6.481 -18.366 1.00 85.06 109 ASP A C 1
ATOM 852 O O . ASP A 1 109 ? -5.525 6.738 -18.845 1.00 85.06 109 ASP A O 1
ATOM 856 N N . LYS A 1 110 ? -6.940 6.814 -17.107 1.00 89.25 110 LYS A N 1
ATOM 857 C CA . LYS A 1 110 ? -6.002 7.379 -16.133 1.00 89.25 110 LYS A CA 1
ATOM 858 C C . LYS A 1 110 ? -5.832 6.416 -14.960 1.00 89.25 110 LYS A C 1
ATOM 860 O O . LYS A 1 110 ? -6.848 6.097 -14.340 1.00 89.25 110 LYS A O 1
ATOM 865 N N . PRO A 1 111 ? -4.592 6.026 -14.614 1.00 90.69 111 PRO A N 1
ATOM 866 C CA . PRO A 1 111 ? -4.345 5.184 -13.454 1.00 90.69 111 PRO A CA 1
ATOM 867 C C . PRO A 1 111 ? -4.835 5.859 -12.172 1.00 90.69 111 PRO A C 1
ATOM 869 O O . PRO A 1 111 ? -4.413 6.968 -11.845 1.00 90.69 111 PRO A O 1
ATOM 872 N N . ASP A 1 112 ? -5.724 5.184 -11.457 1.00 95.00 112 ASP A N 1
ATOM 873 C CA . ASP A 1 112 ? -6.168 5.543 -10.112 1.00 95.00 112 ASP A CA 1
ATOM 874 C C . ASP A 1 112 ? -6.592 4.260 -9.384 1.00 95.00 112 ASP A C 1
ATOM 876 O O . ASP A 1 112 ? -6.711 3.199 -9.998 1.00 95.00 112 ASP A O 1
ATOM 880 N N . TYR A 1 113 ? -6.834 4.349 -8.081 1.00 95.88 113 TYR A N 1
ATOM 881 C CA . TYR A 1 113 ? -7.508 3.293 -7.337 1.00 95.88 113 TYR A CA 1
ATOM 882 C C . TYR A 1 113 ? -8.957 3.653 -7.011 1.00 95.88 113 TYR A C 1
ATOM 884 O O . TYR A 1 113 ? -9.266 4.789 -6.630 1.00 95.88 113 TYR A O 1
ATOM 892 N N . LEU A 1 114 ? -9.811 2.634 -7.032 1.00 95.69 114 LEU A N 1
ATOM 893 C CA . LEU A 1 114 ? -11.159 2.651 -6.480 1.00 95.69 114 LEU A CA 1
ATOM 894 C C . LEU A 1 114 ? -11.135 2.123 -5.046 1.00 95.69 114 LEU A C 1
ATOM 896 O O . LEU A 1 114 ? -10.530 1.086 -4.771 1.00 95.69 114 LEU A O 1
ATOM 900 N N . GLU A 1 115 ? -11.828 2.810 -4.141 1.00 96.06 115 GLU A N 1
ATOM 901 C CA . GLU A 1 115 ? -12.090 2.266 -2.811 1.00 96.06 115 GLU A CA 1
ATOM 902 C C . GLU A 1 115 ? -13.079 1.107 -2.920 1.00 96.06 115 GLU A C 1
ATOM 904 O O . GLU A 1 115 ? -14.192 1.258 -3.423 1.00 96.06 115 GLU A O 1
ATOM 909 N N . VAL A 1 116 ? -12.649 -0.068 -2.466 1.00 96.44 116 VAL A N 1
ATOM 910 C CA . VAL A 1 116 ? -13.471 -1.280 -2.456 1.00 96.44 116 VAL A CA 1
ATOM 911 C C . VAL A 1 116 ? -14.280 -1.345 -1.172 1.00 96.44 116 VAL A C 1
ATOM 913 O O . VAL A 1 116 ? -15.471 -1.652 -1.205 1.00 96.44 116 VAL A O 1
ATOM 916 N N . ARG A 1 117 ? -13.615 -1.098 -0.039 1.00 95.12 117 ARG A N 1
ATOM 917 C CA . ARG A 1 117 ? -14.220 -1.061 1.292 1.00 95.12 117 ARG A CA 1
ATOM 918 C C . ARG A 1 117 ? -13.276 -0.446 2.318 1.00 95.12 117 ARG A C 1
ATOM 920 O O . ARG A 1 117 ? -12.059 -0.466 2.134 1.00 95.12 117 ARG A O 1
ATOM 927 N N . SER A 1 118 ? -13.854 -0.019 3.433 1.00 94.75 118 SER A N 1
ATOM 928 C CA . SER A 1 118 ? -13.146 0.392 4.640 1.00 94.75 118 SER A CA 1
ATOM 929 C C . SER A 1 118 ? -13.779 -0.302 5.849 1.00 94.75 118 SER A C 1
ATOM 931 O O . SER A 1 118 ? -15.007 -0.368 5.937 1.00 94.75 118 SER A O 1
ATOM 933 N N . LEU A 1 119 ? -12.961 -0.901 6.714 1.00 93.31 119 LEU A N 1
ATOM 934 C CA . LEU A 1 119 ? -13.403 -1.717 7.853 1.00 93.31 119 LEU A CA 1
ATOM 935 C C . LEU A 1 119 ? -12.331 -1.785 8.946 1.00 93.31 119 LEU A C 1
ATOM 937 O O . LEU A 1 119 ? -11.180 -1.415 8.706 1.00 93.31 119 LEU A O 1
ATOM 941 N N . LEU A 1 120 ? -12.687 -2.279 10.131 1.00 91.25 120 LEU A N 1
ATOM 942 C CA . LEU A 1 120 ? -11.713 -2.480 11.204 1.00 91.25 120 LEU A CA 1
ATOM 943 C C . LEU A 1 120 ? -10.771 -3.656 10.907 1.00 91.25 120 LEU A C 1
ATOM 945 O O . LEU A 1 120 ? -11.162 -4.643 10.277 1.00 91.25 120 LEU A O 1
ATOM 949 N N . VAL A 1 121 ? -9.533 -3.591 11.409 1.00 88.62 121 VAL A N 1
ATOM 950 C CA . VAL A 1 121 ? -8.572 -4.707 11.319 1.00 88.62 121 VAL A CA 1
ATOM 951 C C . VAL A 1 121 ? -9.174 -5.956 11.967 1.00 88.62 121 VAL A C 1
ATOM 953 O O . VAL A 1 121 ? -9.108 -7.042 11.393 1.00 88.62 121 VAL A O 1
ATOM 956 N N . SER A 1 122 ? -9.816 -5.812 13.129 1.00 87.38 122 SER A N 1
ATOM 957 C CA . SER A 1 122 ? -10.454 -6.926 13.843 1.00 87.38 122 SER A CA 1
ATOM 958 C C . SER A 1 122 ? -11.611 -7.583 13.073 1.00 87.38 122 SER A C 1
ATOM 960 O O . SER A 1 122 ? -11.783 -8.809 13.120 1.00 87.38 122 SER A O 1
ATOM 962 N N . GLU A 1 123 ? -12.388 -6.794 12.328 1.00 90.00 123 GLU A N 1
ATOM 963 C CA . GLU A 1 123 ? -13.449 -7.290 11.447 1.00 90.00 123 GLU A CA 1
ATOM 964 C C . GLU A 1 123 ? -12.844 -8.098 10.297 1.00 90.00 123 GLU A C 1
ATOM 966 O O . GLU A 1 123 ? -13.255 -9.236 10.059 1.00 90.00 123 GLU A O 1
ATOM 971 N N . LEU A 1 124 ? -11.803 -7.558 9.653 1.00 88.25 124 LEU A N 1
ATOM 972 C CA . LEU A 1 124 ? -11.075 -8.238 8.585 1.00 88.25 124 LEU A CA 1
ATOM 973 C C . LEU A 1 124 ? -10.472 -9.568 9.059 1.00 88.25 124 LEU A C 1
ATOM 975 O O . LEU A 1 124 ? -10.599 -10.587 8.382 1.00 88.25 124 LEU A O 1
ATOM 979 N N . GLU A 1 125 ? -9.836 -9.585 10.232 1.00 84.38 125 GLU A N 1
ATOM 980 C CA . GLU A 1 125 ? -9.293 -10.814 10.817 1.00 84.38 125 GLU A CA 1
ATOM 981 C C . GLU A 1 125 ? -10.375 -11.870 11.052 1.00 84.38 125 GLU A C 1
ATOM 983 O O . GLU A 1 125 ? -10.126 -13.062 10.869 1.00 84.38 125 GLU A O 1
ATOM 988 N N . THR A 1 126 ? -11.566 -11.450 11.477 1.00 85.81 126 THR A N 1
ATOM 989 C CA . THR A 1 126 ? -12.682 -12.365 11.729 1.00 85.81 126 THR A CA 1
ATOM 990 C C . THR A 1 126 ? -13.161 -13.015 10.433 1.00 85.81 126 THR A C 1
ATOM 992 O O . THR A 1 126 ? -13.397 -14.223 10.428 1.00 85.81 126 THR A O 1
ATOM 995 N N . GLU A 1 127 ? -13.233 -12.261 9.332 1.00 86.31 127 GLU A N 1
ATOM 996 C CA . GLU A 1 127 ? -13.588 -12.792 8.007 1.00 86.31 127 GLU A CA 1
ATOM 997 C C . GLU A 1 127 ? -12.602 -13.864 7.521 1.00 86.31 127 GLU A C 1
ATOM 999 O O . GLU A 1 127 ? -13.017 -14.900 7.012 1.00 86.31 127 GLU A O 1
ATOM 1004 N N . TYR A 1 128 ? -11.293 -13.663 7.703 1.00 78.00 128 TYR A N 1
ATOM 1005 C CA . TYR A 1 128 ? -10.283 -14.636 7.261 1.00 78.00 128 TYR A CA 1
ATOM 1006 C C . TYR A 1 128 ? -10.144 -15.862 8.176 1.00 78.00 128 TYR A C 1
ATOM 1008 O O . TYR A 1 128 ? -9.462 -16.823 7.816 1.00 78.00 128 TYR A O 1
ATOM 1016 N N . ARG A 1 129 ? -10.764 -15.846 9.363 1.00 73.56 129 ARG A N 1
ATOM 1017 C CA . ARG A 1 129 ? -10.817 -17.006 10.270 1.00 73.56 129 ARG A CA 1
ATOM 1018 C C . ARG A 1 129 ? -11.972 -17.964 9.962 1.00 73.56 129 ARG A C 1
ATOM 1020 O O . ARG A 1 129 ? -11.930 -19.089 10.463 1.00 73.56 129 ARG A O 1
ATOM 1027 N N . SER A 1 130 ? -12.995 -17.525 9.223 1.00 63.00 130 SER A N 1
ATOM 1028 C CA . SER A 1 130 ? -14.160 -18.342 8.836 1.00 63.00 130 SER A CA 1
ATOM 1029 C C . SER A 1 130 ? -13.933 -19.116 7.546 1.00 63.00 130 SER A C 1
ATOM 1031 O O . SER A 1 130 ? -14.398 -20.277 7.490 1.00 63.00 130 SER A O 1
#

Secondary structure (DSSP, 8-state):
-------S--EEESPEEE-SSTT-EE--SEEEEPSS-SS-GGG-SEE-GGGEEEEEEE--TT--HHIIIIIHHHHHHTT-SEEEEEEE-TT-SSS-EEEEEEEE-TTSSS--EEEEEEEEHHHHHHHHH-

Sequence (130 aa):
MFILFAAGLDVLQDCGVKGVRPRDLRLPDLGVLVQPSPGEPASYSYLPPSAYAMVIEIVSKNSPNGEFLEKKLWYAEHGIPEYWIVEETPDRSDEDGVITILRLDESSDKPDYLEVRSLLVSELETEYRS

pLDDT: mean 82.81, std 14.44, range [30.53, 97.12]

InterPro domains:
  IPR008538 Putative restriction endonuclease [PF05685] (14-105)
  IPR008538 Putative restriction endonuclease [cd06260] (21-87)
  IPR011335 Restriction endonuclease type II-like [SSF52980] (21-87)
  IPR012296 Nuclease, putative, TT1808 [G3DSA:3.90.1570.10] (4-128)

Foldseek 3Di:
DDDDDDPPWDKDAQAWEDDDDVPPIDGARMFTFDPPAPDDSVVDSYDYLNRGLEGEHEDDPVHHPCQPPVVQLVSQVSPRAKYWYWYCDPVNPPPKIKIFIWGWDPPDPGTGTDTPDIDIPVVVVVVVVD